Protein AF-A0A2T2ZAX4-F1 (afdb_monomer_lite)

pLDDT: me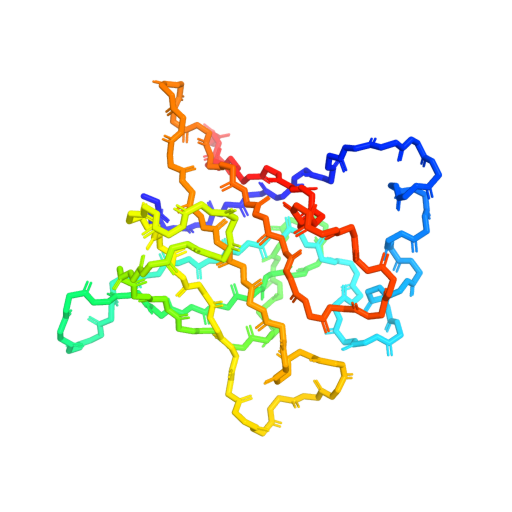an 91.45, std 6.92, range [53.06, 97.94]

Organism: NCBI:txid37330

Radius of gyra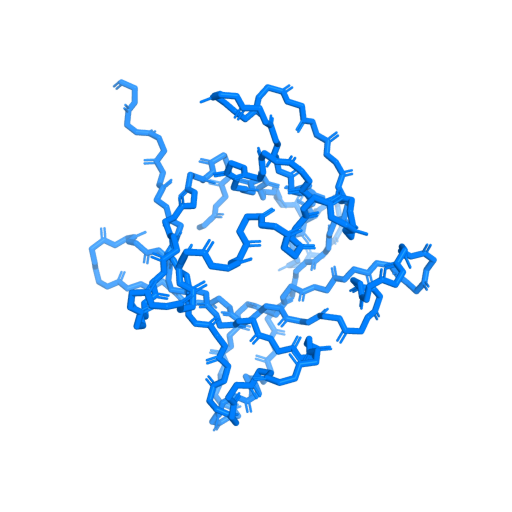tion: 13.62 Å; chains: 1; bounding box: 34×35×32 Å

Structure (mmCIF, N/CA/C/O backbone):
data_AF-A0A2T2ZAX4-F1
#
_entry.id   AF-A0A2T2ZAX4-F1
#
loop_
_atom_site.group_PDB
_atom_site.id
_atom_site.type_symbol
_atom_site.label_atom_id
_atom_site.label_alt_id
_atom_site.label_comp_id
_atom_site.label_asym_id
_atom_site.label_entity_id
_atom_site.label_seq_id
_atom_site.pdbx_PDB_ins_code
_atom_site.Cartn_x
_atom_site.Cartn_y
_atom_site.Cartn_z
_atom_site.occupancy
_atom_site.B_iso_or_equiv
_atom_site.auth_seq_id
_atom_site.auth_comp_id
_atom_site.auth_asym_id
_atom_site.auth_atom_id
_atom_site.pdbx_PDB_model_num
AT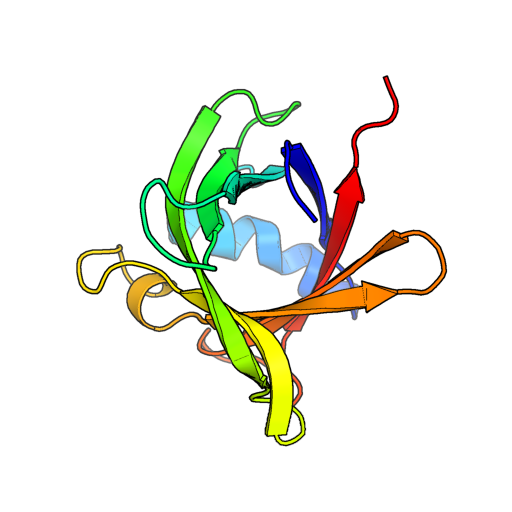OM 1 N N . MET A 1 1 ? -1.254 2.100 12.837 1.00 85.25 1 MET A N 1
ATOM 2 C CA . MET A 1 1 ? -0.689 1.936 11.478 1.00 85.25 1 MET A CA 1
ATOM 3 C C . MET A 1 1 ? 0.068 3.175 10.965 1.00 85.25 1 MET A C 1
ATOM 5 O O . MET A 1 1 ? 0.198 3.330 9.766 1.00 85.25 1 MET A O 1
ATOM 9 N N . THR A 1 2 ? 0.576 4.069 11.820 1.00 92.00 2 THR A N 1
ATOM 10 C CA . THR A 1 2 ? 1.307 5.281 11.388 1.00 92.00 2 THR A CA 1
ATOM 11 C C . THR A 1 2 ? 2.816 5.048 11.291 1.00 92.00 2 THR A C 1
ATOM 13 O O . THR A 1 2 ? 3.337 4.177 11.976 1.00 92.00 2 THR A O 1
ATOM 16 N N . GLY A 1 3 ? 3.537 5.855 10.522 1.00 94.31 3 GLY A N 1
ATOM 17 C CA . GLY A 1 3 ? 4.972 5.756 10.269 1.00 94.31 3 GLY A CA 1
ATOM 18 C C . GLY A 1 3 ? 5.299 4.988 8.992 1.00 94.31 3 GLY A C 1
ATOM 19 O O . GLY A 1 3 ? 4.413 4.653 8.203 1.00 94.31 3 GLY A O 1
ATOM 20 N N . ARG A 1 4 ? 6.591 4.701 8.820 1.00 96.38 4 ARG A N 1
ATOM 21 C CA . ARG A 1 4 ? 7.117 3.922 7.699 1.00 96.38 4 ARG A CA 1
ATOM 22 C C . ARG A 1 4 ? 6.850 2.442 7.931 1.00 96.38 4 ARG A C 1
ATOM 24 O O . ARG A 1 4 ? 7.143 1.910 9.004 1.00 96.38 4 ARG A O 1
ATOM 31 N N . LEU A 1 5 ? 6.275 1.805 6.925 1.00 96.38 5 LEU A N 1
ATOM 32 C CA . LEU A 1 5 ? 5.899 0.406 6.937 1.00 96.38 5 LEU A CA 1
ATOM 33 C C . LEU A 1 5 ? 6.452 -0.263 5.681 1.00 96.38 5 LEU A C 1
ATOM 35 O O . LEU A 1 5 ? 6.129 0.168 4.573 1.00 96.38 5 LEU A O 1
ATOM 39 N N . GLU A 1 6 ? 7.261 -1.297 5.870 1.00 96.69 6 GLU A N 1
ATOM 40 C CA . GLU A 1 6 ? 7.839 -2.103 4.799 1.00 96.69 6 GLU A CA 1
ATOM 41 C C . GLU A 1 6 ? 6.798 -3.080 4.260 1.00 96.69 6 GLU A C 1
ATOM 43 O O . GLU A 1 6 ? 6.069 -3.704 5.038 1.00 96.69 6 GLU A O 1
ATOM 48 N N . ALA A 1 7 ? 6.723 -3.200 2.938 1.00 95.38 7 ALA A N 1
ATOM 49 C CA . ALA A 1 7 ? 5.795 -4.082 2.264 1.00 95.38 7 ALA A CA 1
ATOM 50 C C . ALA A 1 7 ? 6.391 -5.464 1.996 1.00 95.38 7 ALA A C 1
ATOM 52 O O . ALA A 1 7 ? 7.508 -5.606 1.511 1.00 95.38 7 ALA A O 1
ATOM 53 N N . GLU A 1 8 ? 5.573 -6.491 2.200 1.00 93.62 8 GLU A N 1
ATOM 54 C CA . GLU A 1 8 ? 5.810 -7.828 1.670 1.00 93.62 8 GLU A CA 1
ATOM 55 C C . GLU A 1 8 ? 4.669 -8.188 0.716 1.00 93.62 8 GLU A C 1
ATOM 57 O O . GLU A 1 8 ? 3.491 -8.145 1.082 1.00 93.62 8 GLU A O 1
ATOM 62 N N . LEU A 1 9 ? 5.007 -8.571 -0.515 1.00 90.69 9 LEU A N 1
ATOM 63 C CA . LEU A 1 9 ? 4.020 -9.099 -1.451 1.00 90.69 9 LEU A CA 1
ATOM 64 C C . LEU A 1 9 ? 3.576 -10.492 -1.010 1.00 90.69 9 LEU A C 1
ATOM 66 O O . LEU A 1 9 ? 4.394 -11.406 -0.903 1.00 90.69 9 LEU A O 1
ATOM 70 N N . ALA A 1 10 ? 2.270 -10.668 -0.827 1.00 88.75 10 ALA A N 1
ATOM 71 C CA . ALA A 1 10 ? 1.670 -11.942 -0.467 1.00 88.75 10 ALA A CA 1
ATOM 72 C C . ALA A 1 10 ? 0.975 -12.590 -1.677 1.00 88.75 10 ALA A C 1
ATOM 74 O O . ALA A 1 10 ? 0.726 -11.962 -2.706 1.00 88.75 10 ALA A O 1
ATOM 75 N N . GLY A 1 11 ? 0.657 -13.879 -1.556 1.00 85.06 11 GLY A N 1
ATOM 76 C CA . GLY A 1 11 ? -0.085 -14.631 -2.569 1.00 85.06 11 GLY A CA 1
ATOM 77 C C . GLY A 1 11 ? 0.771 -15.557 -3.445 1.00 85.06 11 GLY A C 1
ATOM 78 O O . GLY A 1 11 ? 1.941 -15.820 -3.138 1.00 85.06 11 GLY A O 1
ATOM 79 N N . PRO A 1 12 ? 0.180 -16.109 -4.525 1.00 84.25 12 PRO A N 1
ATOM 80 C CA . PRO A 1 12 ? 0.822 -17.123 -5.357 1.00 84.25 12 PRO A CA 1
ATOM 81 C C . PRO A 1 12 ? 2.169 -16.657 -5.919 1.00 84.25 12 PRO A C 1
ATOM 83 O O . PRO A 1 12 ? 2.326 -15.497 -6.298 1.00 84.25 12 PRO A O 1
ATOM 86 N N . ALA A 1 13 ? 3.135 -17.574 -6.030 1.00 84.88 13 ALA A N 1
ATOM 87 C CA . ALA A 1 13 ? 4.498 -17.256 -6.469 1.00 84.88 13 ALA A CA 1
ATOM 88 C C . ALA A 1 13 ? 4.544 -16.508 -7.814 1.00 84.88 13 ALA A C 1
ATOM 90 O O . ALA A 1 13 ? 5.304 -15.554 -7.953 1.00 84.88 13 ALA A O 1
ATOM 91 N N . LEU A 1 14 ? 3.681 -16.878 -8.765 1.00 82.19 14 LEU A N 1
ATOM 92 C CA . LEU A 1 14 ? 3.582 -16.199 -10.059 1.00 82.19 14 LEU A CA 1
ATOM 93 C C . LEU A 1 14 ? 3.151 -14.728 -9.924 1.00 82.19 14 LEU A C 1
ATOM 95 O O . LEU A 1 14 ? 3.713 -13.864 -10.589 1.00 82.19 14 LEU A O 1
ATOM 99 N N . VAL A 1 15 ? 2.198 -14.425 -9.036 1.00 81.06 15 VAL A N 1
ATOM 100 C CA . VAL A 1 15 ? 1.755 -13.043 -8.778 1.00 81.06 15 VAL A CA 1
ATOM 101 C C . VAL A 1 15 ? 2.903 -12.231 -8.186 1.00 81.06 15 VAL A C 1
ATOM 103 O O . VAL A 1 15 ? 3.197 -11.138 -8.666 1.00 81.06 15 VAL A O 1
ATOM 106 N N . ARG A 1 16 ? 3.604 -12.797 -7.195 1.00 86.12 16 ARG A N 1
ATOM 107 C CA . ARG A 1 16 ? 4.761 -12.148 -6.563 1.00 86.12 16 ARG A CA 1
ATOM 108 C C . ARG A 1 16 ? 5.907 -11.908 -7.551 1.00 86.12 16 ARG A C 1
ATOM 110 O O . ARG A 1 16 ? 6.558 -10.875 -7.467 1.00 86.12 16 ARG A O 1
ATOM 117 N N . ALA A 1 17 ? 6.119 -12.811 -8.508 1.00 83.88 17 ALA A N 1
ATOM 118 C CA . ALA A 1 17 ? 7.152 -12.668 -9.534 1.00 83.88 17 ALA A CA 1
ATOM 119 C C . ALA A 1 17 ? 6.834 -11.569 -10.566 1.00 83.88 17 ALA A C 1
ATOM 121 O O . ALA A 1 17 ? 7.739 -10.886 -11.042 1.00 83.88 17 ALA A O 1
ATOM 122 N N . LEU A 1 18 ? 5.556 -11.379 -10.912 1.00 84.62 18 LEU A N 1
ATOM 123 C CA . LEU A 1 18 ? 5.138 -10.410 -11.932 1.00 84.62 18 LEU A CA 1
ATOM 124 C C . LEU A 1 18 ? 4.873 -9.004 -11.376 1.00 84.62 18 LEU A C 1
ATOM 126 O O . LEU A 1 18 ? 5.009 -8.021 -12.108 1.00 84.62 18 LEU A O 1
ATOM 130 N N . ALA A 1 19 ? 4.526 -8.884 -10.094 1.00 83.56 19 ALA A N 1
ATOM 131 C CA . ALA A 1 19 ? 4.198 -7.605 -9.466 1.00 83.56 19 ALA A CA 1
ATOM 132 C C . ALA A 1 19 ? 5.304 -6.532 -9.599 1.00 83.56 19 ALA A C 1
ATOM 134 O O . ALA A 1 19 ? 4.968 -5.419 -10.007 1.00 83.56 19 ALA A O 1
ATOM 135 N N . PRO A 1 20 ? 6.609 -6.818 -9.393 1.00 83.19 20 PRO A N 1
ATOM 136 C CA . PRO A 1 20 ? 7.664 -5.818 -9.587 1.00 83.19 20 PRO A CA 1
ATOM 137 C C . PRO A 1 20 ? 7.721 -5.255 -11.013 1.00 83.19 20 PRO A C 1
ATOM 139 O O . PRO A 1 20 ? 7.963 -4.065 -11.208 1.00 83.19 20 PRO A O 1
ATOM 142 N N . ILE A 1 21 ? 7.465 -6.092 -12.026 1.00 84.25 21 ILE A N 1
ATOM 143 C CA . ILE A 1 21 ? 7.419 -5.653 -13.427 1.00 84.25 21 ILE A CA 1
ATOM 144 C C . ILE A 1 21 ? 6.256 -4.675 -13.618 1.00 84.25 21 ILE A C 1
ATOM 146 O O . ILE A 1 21 ? 6.453 -3.584 -14.154 1.00 84.25 21 ILE A O 1
ATOM 150 N N . ALA A 1 22 ? 5.063 -5.038 -13.142 1.00 80.38 22 ALA A N 1
ATOM 151 C CA . ALA A 1 22 ? 3.879 -4.190 -13.229 1.00 80.38 22 ALA A CA 1
ATOM 152 C C . ALA A 1 22 ? 4.063 -2.857 -12.483 1.00 80.38 22 ALA A C 1
ATOM 154 O O . ALA A 1 22 ? 3.696 -1.801 -12.998 1.00 80.38 22 ALA A O 1
ATOM 155 N N . PHE A 1 23 ? 4.677 -2.877 -11.301 1.00 84.50 23 PHE A N 1
ATOM 156 C CA . PHE A 1 23 ? 4.933 -1.666 -10.528 1.00 84.50 23 PHE A CA 1
ATOM 157 C C . PHE A 1 23 ? 5.906 -0.716 -11.226 1.00 84.50 23 PHE A C 1
ATOM 159 O O . PHE A 1 23 ? 5.636 0.485 -11.295 1.0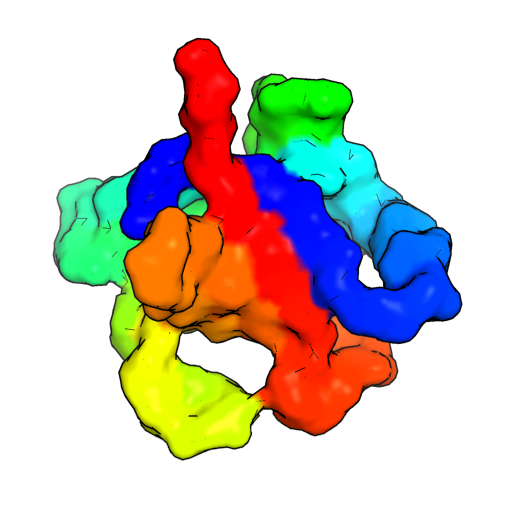0 84.50 23 PHE A O 1
ATOM 166 N N . ARG A 1 24 ? 6.978 -1.234 -11.842 1.00 83.75 24 ARG A N 1
ATOM 167 C CA . ARG A 1 24 ? 7.892 -0.407 -12.649 1.00 83.75 24 ARG A CA 1
ATOM 168 C C . ARG A 1 24 ? 7.175 0.325 -13.777 1.00 83.75 24 ARG A C 1
ATOM 170 O O . ARG A 1 24 ? 7.395 1.516 -13.964 1.00 83.75 24 ARG A O 1
ATOM 177 N N . LEU A 1 25 ? 6.283 -0.362 -14.487 1.00 82.38 25 LEU A N 1
ATOM 178 C CA . LEU A 1 25 ? 5.536 0.217 -15.609 1.00 82.38 25 LEU A CA 1
ATOM 179 C C . LEU A 1 25 ? 4.491 1.256 -15.187 1.00 82.38 25 LEU A C 1
ATOM 181 O O . LEU A 1 25 ? 3.963 1.973 -16.031 1.00 82.38 25 LEU A O 1
ATOM 185 N N . THR A 1 26 ? 4.172 1.332 -13.897 1.00 79.12 26 THR A N 1
ATOM 186 C CA . THR A 1 26 ? 3.074 2.153 -13.387 1.00 79.12 26 THR A CA 1
ATOM 187 C C . THR A 1 26 ? 3.545 3.279 -12.466 1.00 79.12 26 THR A C 1
ATOM 189 O O . THR A 1 26 ? 2.721 4.042 -11.980 1.00 79.12 26 THR A O 1
ATOM 192 N N . GLY A 1 27 ? 4.853 3.447 -12.248 1.00 78.62 27 GLY A N 1
ATOM 193 C CA . GLY A 1 27 ? 5.391 4.516 -11.394 1.00 78.62 27 GLY A CA 1
ATOM 194 C C . GLY A 1 27 ? 5.544 4.138 -9.917 1.00 78.62 27 GLY A C 1
ATOM 195 O O . GLY A 1 27 ? 5.694 5.019 -9.077 1.00 78.62 27 GLY A O 1
ATOM 196 N N . LEU A 1 28 ? 5.538 2.838 -9.608 1.00 85.12 28 LEU A N 1
ATOM 197 C CA . LEU A 1 28 ? 5.962 2.270 -8.322 1.00 85.12 28 LEU A CA 1
ATOM 198 C C . LEU A 1 28 ? 7.179 1.345 -8.497 1.00 85.12 28 LEU A C 1
ATOM 200 O O . LEU A 1 28 ? 7.296 0.312 -7.840 1.00 85.12 28 LEU A O 1
ATOM 204 N N . ALA A 1 29 ? 8.090 1.691 -9.411 1.00 86.81 29 ALA A N 1
ATOM 205 C CA . ALA A 1 29 ? 9.375 1.004 -9.508 1.00 86.81 29 ALA A CA 1
ATOM 206 C C . ALA A 1 29 ? 10.036 0.922 -8.124 1.00 86.81 29 ALA A C 1
ATOM 208 O O . ALA A 1 29 ? 10.043 1.908 -7.391 1.00 86.81 29 ALA A O 1
ATOM 209 N N . ASP A 1 30 ? 10.543 -0.261 -7.774 1.00 90.44 30 ASP A N 1
ATOM 210 C CA . ASP A 1 30 ? 11.235 -0.510 -6.505 1.00 90.44 30 ASP A CA 1
ATOM 211 C C . ASP A 1 30 ? 10.405 -0.136 -5.271 1.00 90.44 30 ASP A C 1
ATOM 213 O O . ASP A 1 30 ? 10.930 0.378 -4.283 1.00 90.44 30 ASP A O 1
ATOM 217 N N . TRP A 1 31 ? 9.089 -0.370 -5.341 1.00 94.12 31 TRP A N 1
ATOM 218 C CA . TRP A 1 31 ? 8.184 -0.150 -4.221 1.00 94.12 31 TRP A CA 1
ATOM 219 C C . TRP A 1 31 ? 8.662 -0.892 -2.975 1.00 94.12 31 TRP A C 1
ATOM 221 O O . TRP A 1 31 ? 8.800 -2.114 -2.971 1.00 94.12 31 TRP A O 1
ATOM 231 N N . TRP A 1 32 ? 8.877 -0.118 -1.918 1.00 95.19 32 TRP A N 1
ATOM 232 C CA . TRP A 1 32 ? 9.346 -0.588 -0.624 1.00 95.19 32 TRP A CA 1
ATOM 233 C C . TRP A 1 32 ? 8.210 -0.683 0.389 1.00 95.19 32 TRP A C 1
ATOM 235 O O . TRP A 1 32 ? 8.208 -1.565 1.237 1.00 95.19 32 TRP A O 1
ATOM 245 N N . GLY A 1 33 ? 7.237 0.231 0.329 1.00 96.00 33 GLY A N 1
ATOM 246 C CA . GLY A 1 33 ? 6.147 0.259 1.299 1.00 96.00 33 GLY A CA 1
ATOM 247 C C . GLY A 1 33 ? 5.418 1.591 1.370 1.00 96.00 33 GLY A C 1
ATOM 248 O O . GLY A 1 33 ? 5.223 2.260 0.354 1.00 96.00 33 GLY A O 1
ATOM 249 N N . LYS A 1 34 ? 4.967 1.981 2.563 1.00 97.31 34 LYS A N 1
ATOM 250 C CA . LYS A 1 34 ? 4.172 3.203 2.772 1.00 97.31 34 LYS A CA 1
ATOM 251 C C . LYS A 1 34 ? 4.665 3.981 3.988 1.00 97.31 34 LYS A C 1
ATOM 253 O O . LYS A 1 34 ? 5.042 3.384 4.989 1.00 97.31 34 LYS A O 1
ATOM 258 N N . ASP A 1 35 ? 4.612 5.306 3.922 1.00 96.81 35 ASP A N 1
ATOM 259 C CA . ASP A 1 35 ? 4.685 6.176 5.101 1.00 96.81 35 ASP A CA 1
ATOM 260 C C . ASP A 1 35 ? 3.304 6.779 5.346 1.00 96.81 35 ASP A C 1
ATOM 262 O O . ASP A 1 35 ? 2.801 7.513 4.496 1.00 96.81 35 ASP A O 1
ATOM 266 N N . LEU A 1 36 ? 2.683 6.448 6.480 1.00 96.00 36 LEU A N 1
ATOM 267 C CA . LEU A 1 36 ? 1.341 6.904 6.846 1.00 96.00 36 LEU A CA 1
ATOM 268 C C . LEU A 1 36 ? 1.402 7.851 8.042 1.00 96.00 36 LEU A C 1
ATOM 270 O O . LEU A 1 36 ? 1.891 7.495 9.111 1.00 96.00 36 LEU A O 1
ATOM 274 N N . ARG A 1 37 ? 0.834 9.044 7.919 1.00 95.69 37 ARG A N 1
ATOM 275 C CA . ARG A 1 37 ? 0.823 10.054 8.983 1.00 95.69 37 ARG A CA 1
ATOM 276 C C . ARG A 1 37 ? -0.607 10.501 9.268 1.00 95.69 37 ARG A C 1
ATOM 278 O O . ARG A 1 37 ? -1.425 10.455 8.349 1.00 95.69 37 ARG A O 1
ATOM 285 N N . PRO A 1 38 ? -0.923 10.936 10.500 1.00 95.62 38 PRO A N 1
ATOM 286 C CA . PRO A 1 38 ? -2.190 11.608 10.770 1.00 95.62 38 PRO A CA 1
ATOM 287 C C . PRO A 1 38 ? -2.423 12.732 9.760 1.00 95.62 38 PRO A C 1
ATOM 289 O O . PRO A 1 38 ? -1.490 13.468 9.423 1.00 95.62 38 PRO A O 1
ATOM 292 N N . ALA A 1 39 ? -3.643 12.835 9.240 1.00 93.12 39 ALA A N 1
ATOM 293 C CA . ALA A 1 39 ? -4.006 13.956 8.392 1.00 93.12 39 ALA A CA 1
ATOM 294 C C . ALA A 1 39 ? -3.927 15.264 9.209 1.00 93.12 39 ALA A C 1
ATOM 296 O O . ALA A 1 39 ? -4.287 15.263 10.385 1.00 93.12 39 ALA A O 1
ATOM 297 N N . PRO A 1 40 ? -3.502 16.394 8.613 1.00 85.81 40 PRO A N 1
ATOM 298 C CA . PRO A 1 40 ? -3.473 17.684 9.312 1.00 85.81 40 PRO A CA 1
ATOM 299 C C . PRO A 1 40 ? -4.850 18.162 9.800 1.00 85.81 40 PRO A C 1
ATOM 301 O O . PRO A 1 40 ? -4.928 18.984 10.707 1.00 85.81 40 PRO A O 1
ATOM 304 N N . ALA A 1 41 ? -5.926 17.669 9.183 1.00 83.38 41 ALA A N 1
ATOM 305 C CA . ALA A 1 41 ? -7.302 17.953 9.559 1.00 83.38 41 ALA A CA 1
ATOM 306 C C . ALA A 1 41 ? -8.157 16.681 9.427 1.00 83.38 41 ALA A C 1
ATOM 308 O O . ALA A 1 41 ? -8.084 15.990 8.406 1.00 83.38 41 ALA A O 1
ATOM 309 N N . GLY A 1 42 ? -8.985 16.417 10.443 1.00 82.25 42 GLY A N 1
ATOM 310 C CA . GLY A 1 42 ? -9.898 15.271 10.515 1.00 82.25 42 GLY A CA 1
ATOM 311 C C . GLY A 1 42 ? -9.248 13.957 10.963 1.00 82.25 42 GLY A C 1
ATOM 312 O O . GLY A 1 42 ? -8.046 13.883 11.205 1.00 82.25 42 GLY A O 1
ATOM 313 N N . ASP A 1 43 ? -10.056 12.898 11.023 1.00 82.12 43 ASP A N 1
ATOM 314 C CA . ASP A 1 43 ? -9.681 11.595 11.604 1.00 82.12 43 ASP A CA 1
ATOM 315 C C . ASP A 1 43 ? -9.024 10.632 10.589 1.00 82.12 43 ASP A C 1
ATOM 317 O O . ASP A 1 43 ? -9.055 9.408 10.732 1.00 82.12 43 ASP A O 1
ATOM 321 N N . GLY A 1 44 ? -8.460 11.183 9.510 1.00 93.81 44 GLY A N 1
ATOM 322 C CA . GLY A 1 44 ? -7.848 10.429 8.418 1.00 93.81 44 GLY A CA 1
ATOM 323 C C . GLY A 1 44 ? -6.331 10.285 8.534 1.00 93.81 44 GLY A C 1
ATOM 324 O O . GLY A 1 44 ? -5.678 10.816 9.432 1.00 93.81 44 GLY A O 1
ATOM 325 N N . LEU A 1 45 ? -5.748 9.601 7.553 1.00 96.19 45 LEU A N 1
ATOM 326 C CA . LEU A 1 45 ? -4.310 9.538 7.322 1.00 96.19 45 LEU A CA 1
ATOM 327 C C . LEU A 1 45 ? -3.966 10.152 5.962 1.00 96.19 45 LEU A C 1
ATOM 329 O O . LEU A 1 45 ? -4.746 10.116 5.010 1.00 96.19 45 LEU A O 1
ATOM 333 N N . THR A 1 46 ? -2.757 10.677 5.851 1.00 97.06 46 THR A N 1
ATOM 334 C CA . THR A 1 46 ? -2.137 11.089 4.587 1.00 97.06 46 THR A CA 1
ATOM 335 C C . THR A 1 46 ? -0.727 10.537 4.518 1.00 97.06 46 THR A C 1
ATOM 337 O O . THR A 1 46 ? -0.139 10.217 5.551 1.00 97.06 46 THR A O 1
ATOM 340 N N . GLY A 1 47 ? -0.159 10.425 3.325 1.00 96.31 47 GLY A N 1
ATOM 341 C CA . GLY A 1 47 ? 1.185 9.886 3.218 1.00 96.31 47 GLY A CA 1
ATOM 342 C C . GLY A 1 47 ? 1.648 9.661 1.797 1.00 96.31 47 GLY A C 1
ATOM 343 O O . GLY A 1 47 ? 1.116 10.260 0.864 1.00 96.31 47 GLY A O 1
ATOM 344 N N . TYR A 1 48 ? 2.619 8.764 1.656 1.00 96.62 48 TYR A N 1
ATOM 345 C CA . TYR A 1 48 ? 3.215 8.399 0.375 1.00 96.62 48 TYR A CA 1
ATOM 346 C C . TYR A 1 48 ? 3.470 6.895 0.306 1.00 96.62 48 TYR A C 1
ATOM 348 O O . TYR A 1 48 ? 3.754 6.258 1.323 1.00 96.62 48 TYR A O 1
ATOM 356 N N . ASN A 1 49 ? 3.447 6.332 -0.903 1.00 96.81 49 ASN A N 1
ATOM 357 C CA . ASN A 1 49 ? 4.225 5.123 -1.158 1.00 96.81 49 ASN A CA 1
ATOM 358 C C . ASN A 1 49 ? 5.720 5.468 -1.131 1.00 96.81 49 ASN A C 1
ATOM 360 O O . ASN A 1 49 ? 6.138 6.537 -1.583 1.00 96.81 49 ASN A O 1
ATOM 364 N N . LEU A 1 50 ? 6.517 4.542 -0.619 1.00 96.38 50 LEU A N 1
ATOM 365 C CA . LEU A 1 50 ? 7.966 4.629 -0.547 1.00 96.38 50 LEU A CA 1
ATOM 366 C C . LEU A 1 50 ? 8.591 3.684 -1.570 1.00 96.38 50 LEU A C 1
ATOM 368 O O . LEU A 1 50 ? 8.067 2.596 -1.809 1.00 96.38 50 LEU A O 1
ATOM 372 N N . ALA A 1 51 ? 9.718 4.092 -2.135 1.00 94.94 51 ALA A N 1
ATOM 373 C CA . ALA A 1 51 ? 10.510 3.320 -3.077 1.00 94.94 51 ALA A CA 1
ATOM 374 C C . ALA A 1 51 ? 12.000 3.370 -2.720 1.00 94.94 51 ALA A C 1
ATOM 376 O O . ALA A 1 51 ? 12.438 4.220 -1.936 1.00 94.94 51 ALA A O 1
ATOM 377 N N . GLY A 1 52 ? 12.762 2.465 -3.324 1.00 93.38 52 GLY A N 1
ATOM 378 C CA . GLY A 1 52 ? 14.189 2.298 -3.082 1.00 93.38 52 GLY A CA 1
ATOM 379 C C . GLY A 1 52 ? 14.485 1.182 -2.086 1.00 93.38 52 GLY A C 1
ATOM 380 O O . GLY A 1 52 ? 13.592 0.618 -1.456 1.00 93.38 52 GLY A O 1
ATOM 381 N N . SER A 1 53 ? 15.766 0.857 -1.939 1.00 91.00 53 SER A N 1
ATOM 382 C CA . SER A 1 53 ? 16.217 -0.309 -1.163 1.00 91.00 53 SER A CA 1
ATOM 383 C C . SER A 1 53 ? 15.798 -0.278 0.309 1.00 91.00 53 SER A C 1
ATOM 385 O O . SER A 1 53 ? 15.634 -1.326 0.928 1.00 91.00 53 SER A O 1
ATOM 387 N N . ARG A 1 54 ? 15.627 0.921 0.872 1.00 92.31 54 ARG A N 1
ATOM 388 C CA . ARG A 1 54 ? 15.219 1.150 2.260 1.00 92.31 54 ARG A CA 1
ATOM 389 C C . ARG A 1 54 ? 14.079 2.157 2.342 1.00 92.31 54 ARG A C 1
ATOM 391 O O . ARG A 1 54 ? 13.924 2.808 3.373 1.00 92.31 54 ARG A O 1
ATOM 398 N N . GLY A 1 55 ? 13.313 2.332 1.262 1.00 94.19 55 GLY A N 1
ATOM 399 C CA . GLY A 1 55 ? 12.175 3.250 1.185 1.00 94.19 55 GLY A CA 1
ATOM 400 C C . GLY A 1 55 ? 12.546 4.735 1.251 1.00 94.19 55 GLY A C 1
ATOM 401 O O . GLY A 1 55 ? 11.762 5.540 1.756 1.00 94.19 55 GLY A O 1
ATOM 402 N N . GLU A 1 56 ? 13.760 5.100 0.853 1.00 94.62 56 GLU A N 1
ATOM 403 C CA . GLU A 1 56 ? 14.312 6.454 0.941 1.00 94.62 56 GLU A CA 1
ATOM 404 C C . GLU A 1 56 ? 13.602 7.482 0.046 1.00 94.62 56 GLU A C 1
ATOM 406 O O . GLU A 1 56 ? 13.681 8.680 0.313 1.00 94.62 56 GLU A O 1
ATOM 411 N N . SER A 1 57 ? 12.885 7.030 -0.987 1.00 95.31 57 SER A N 1
ATOM 412 C CA . SER A 1 57 ? 12.210 7.903 -1.951 1.00 95.31 57 SER A CA 1
ATOM 413 C C . SER A 1 57 ? 10.696 7.899 -1.753 1.00 95.31 57 SER A C 1
ATOM 415 O O . SER A 1 57 ? 10.052 6.859 -1.873 1.00 95.31 57 SER A O 1
ATOM 417 N N . ALA A 1 58 ? 10.101 9.065 -1.498 1.00 95.31 58 ALA A N 1
ATOM 418 C CA . ALA A 1 58 ? 8.648 9.230 -1.535 1.00 95.31 58 ALA A CA 1
ATOM 419 C C . ALA A 1 58 ? 8.161 9.321 -2.989 1.00 95.31 58 ALA A C 1
ATOM 421 O O . ALA A 1 58 ? 8.770 10.003 -3.811 1.00 95.31 58 ALA A O 1
ATOM 422 N N . THR A 1 59 ? 7.063 8.634 -3.303 1.00 93.19 59 THR A N 1
ATOM 423 C CA . THR A 1 59 ? 6.521 8.543 -4.668 1.00 93.19 59 THR A CA 1
ATOM 424 C C . THR A 1 59 ? 5.070 9.025 -4.715 1.00 93.19 59 THR A C 1
ATOM 426 O O . THR A 1 59 ? 4.808 10.222 -4.642 1.00 93.19 59 THR A O 1
ATOM 429 N N . LEU A 1 60 ? 4.105 8.112 -4.830 1.00 93.19 60 LEU A N 1
ATOM 430 C CA . LEU A 1 60 ? 2.696 8.439 -5.004 1.00 93.19 60 LEU A CA 1
ATOM 431 C C . LEU A 1 60 ? 2.070 8.899 -3.682 1.00 93.19 60 LEU A C 1
ATOM 433 O O . LEU A 1 60 ? 2.014 8.093 -2.745 1.00 93.19 60 LEU A O 1
ATOM 437 N N . PRO A 1 61 ? 1.565 10.145 -3.602 1.00 95.56 61 PRO A N 1
ATOM 438 C CA . PRO A 1 61 ? 0.833 10.609 -2.437 1.00 95.56 61 PRO A CA 1
ATOM 439 C C . PRO A 1 61 ? -0.486 9.852 -2.304 1.00 95.56 61 PRO A C 1
ATOM 441 O O . PRO A 1 61 ? -1.151 9.540 -3.294 1.00 95.56 61 PRO A O 1
ATOM 444 N N . LEU A 1 62 ? -0.882 9.596 -1.065 1.00 96.50 62 LEU A N 1
ATOM 445 C CA . LEU A 1 62 ? -2.094 8.865 -0.724 1.00 96.50 62 LEU A CA 1
ATOM 446 C C . LEU A 1 62 ? -2.859 9.551 0.406 1.00 96.50 62 LEU A C 1
ATOM 448 O O . LEU A 1 62 ? -2.313 10.333 1.193 1.00 96.50 62 LEU A O 1
ATOM 452 N N . ARG A 1 63 ? -4.140 9.209 0.502 1.00 97.06 63 ARG A N 1
ATOM 453 C CA . ARG A 1 63 ? -5.006 9.512 1.644 1.00 97.06 63 ARG A CA 1
ATOM 454 C C . ARG A 1 63 ? -5.639 8.220 2.126 1.00 97.06 63 ARG A C 1
ATOM 456 O O . ARG A 1 63 ? -5.895 7.334 1.315 1.00 97.06 63 ARG A O 1
ATOM 463 N N . ALA A 1 64 ? -5.905 8.122 3.420 1.00 96.94 64 ALA A N 1
ATOM 464 C CA . ALA A 1 64 ? -6.627 6.999 3.986 1.00 96.94 64 ALA A CA 1
ATOM 465 C C . ALA A 1 64 ? -7.701 7.465 4.965 1.00 96.94 64 ALA A C 1
ATOM 467 O O . ALA A 1 64 ? -7.487 8.392 5.743 1.00 96.94 64 ALA A O 1
ATOM 468 N N . THR A 1 65 ? -8.847 6.803 4.945 1.00 96.06 65 THR A N 1
ATOM 469 C CA . THR A 1 65 ? -9.978 7.080 5.840 1.00 96.06 65 THR A CA 1
ATOM 470 C C . THR A 1 65 ? -10.619 5.773 6.269 1.00 96.06 65 THR A C 1
ATOM 472 O O . THR A 1 65 ? -10.533 4.782 5.547 1.00 96.06 65 THR A O 1
ATOM 475 N N . ILE A 1 66 ? -11.290 5.754 7.419 1.00 96.12 66 ILE A N 1
ATOM 476 C CA . ILE A 1 66 ? -12.120 4.603 7.783 1.00 96.12 66 ILE A CA 1
ATOM 477 C C . ILE A 1 66 ? -13.347 4.584 6.866 1.00 96.12 66 ILE A C 1
ATOM 479 O O . ILE A 1 66 ? -14.027 5.596 6.711 1.00 96.12 66 ILE A O 1
ATOM 483 N N . GLY A 1 67 ? -13.614 3.439 6.247 1.00 95.81 67 GLY A N 1
ATOM 484 C CA . GLY A 1 67 ? -14.741 3.243 5.341 1.00 95.81 67 GLY A CA 1
ATOM 485 C C . GLY A 1 67 ? -15.096 1.764 5.180 1.00 95.81 67 GLY A C 1
ATOM 486 O O . GLY A 1 67 ? -14.437 0.906 5.773 1.00 95.81 67 GLY A O 1
ATOM 487 N N . PRO A 1 68 ? -16.148 1.448 4.407 1.00 97.06 68 PRO A N 1
ATOM 488 C CA . PRO A 1 68 ? -16.524 0.067 4.136 1.00 97.06 68 PRO A CA 1
ATOM 489 C C . PRO A 1 68 ? -15.471 -0.610 3.252 1.00 97.06 68 PRO A C 1
ATOM 491 O O . PRO A 1 68 ? -15.093 -0.074 2.208 1.00 97.06 68 PRO A O 1
ATOM 494 N N . SER A 1 69 ? -15.021 -1.798 3.653 1.00 96.88 69 SER A N 1
ATOM 495 C CA . SER A 1 69 ? -14.126 -2.620 2.839 1.00 96.88 69 SER A CA 1
ATOM 496 C C . SER A 1 69 ? -14.807 -3.082 1.552 1.00 96.88 69 SER A C 1
ATOM 498 O O . SER A 1 69 ? -15.982 -3.448 1.542 1.00 96.88 69 SER A O 1
ATOM 500 N N . ARG A 1 70 ? -14.039 -3.149 0.467 1.00 96.12 70 ARG A N 1
ATOM 501 C CA . ARG A 1 70 ? -14.446 -3.744 -0.809 1.00 96.12 70 ARG A CA 1
ATOM 502 C C . ARG A 1 70 ? -14.552 -5.269 -0.763 1.00 96.12 70 ARG A C 1
ATOM 504 O O . ARG A 1 70 ? -15.185 -5.833 -1.649 1.00 96.12 70 ARG A O 1
ATOM 511 N N . LEU A 1 71 ? -13.943 -5.928 0.226 1.00 96.69 71 LEU A N 1
ATOM 512 C CA . LEU A 1 71 ? -14.012 -7.383 0.378 1.00 96.69 71 LEU A CA 1
ATOM 513 C C . LEU A 1 71 ? -15.366 -7.834 0.943 1.00 96.69 71 LEU A C 1
ATOM 515 O O . LEU A 1 71 ? -15.982 -8.751 0.407 1.00 96.69 71 LEU A O 1
ATOM 519 N N . ASP A 1 72 ? -15.795 -7.219 2.044 1.00 96.75 72 ASP A N 1
ATOM 520 C CA . ASP A 1 72 ? -16.898 -7.715 2.880 1.00 96.75 72 ASP A CA 1
ATOM 521 C C . ASP A 1 72 ? -17.812 -6.604 3.439 1.00 96.75 72 ASP A C 1
ATOM 523 O O . ASP A 1 72 ? -18.748 -6.892 4.181 1.00 96.75 72 ASP A O 1
ATOM 527 N N . GLY A 1 73 ? -17.558 -5.334 3.107 1.00 97.06 73 GLY A N 1
ATOM 528 C CA . GLY A 1 73 ? -18.309 -4.181 3.613 1.00 97.06 73 GLY A CA 1
ATOM 529 C C . GLY A 1 73 ? -17.995 -3.782 5.059 1.00 97.06 73 GLY A C 1
ATOM 530 O O . GLY A 1 73 ? -18.418 -2.708 5.488 1.00 97.06 73 GLY A O 1
ATOM 531 N N . ALA A 1 74 ? -17.236 -4.582 5.814 1.00 97.06 74 ALA A N 1
ATOM 532 C CA . ALA A 1 74 ? -16.884 -4.260 7.192 1.00 97.06 74 ALA A CA 1
ATOM 533 C C . ALA A 1 74 ? -15.839 -3.127 7.251 1.00 97.06 74 ALA A C 1
ATOM 535 O O . ALA A 1 74 ? -15.085 -2.940 6.288 1.00 97.06 74 ALA A O 1
ATOM 536 N N . PRO A 1 75 ? -15.751 -2.372 8.365 1.00 95.94 75 PRO A N 1
ATOM 537 C CA . PRO A 1 75 ? -14.820 -1.255 8.478 1.00 95.94 75 PRO A CA 1
ATOM 538 C C . PRO A 1 75 ? -13.369 -1.642 8.157 1.00 95.94 75 PRO A C 1
ATOM 540 O O . PRO A 1 75 ? -12.836 -2.641 8.647 1.00 95.94 75 PRO A O 1
ATOM 543 N N . ALA A 1 76 ? -12.721 -0.827 7.334 1.00 97.00 76 ALA A N 1
ATOM 544 C CA . ALA A 1 76 ? -11.305 -0.908 7.009 1.00 97.00 76 ALA A CA 1
ATOM 545 C C . ALA A 1 76 ? -10.730 0.503 6.868 1.00 97.00 76 ALA A C 1
ATOM 547 O O . ALA A 1 76 ? -11.467 1.474 6.681 1.00 97.00 76 ALA A O 1
ATOM 548 N N . VAL A 1 77 ? -9.405 0.626 6.938 1.00 97.06 77 VAL A N 1
ATOM 549 C CA . VAL A 1 77 ? -8.744 1.859 6.507 1.00 97.06 77 VAL A CA 1
ATOM 550 C C . VAL A 1 77 ? -8.557 1.789 5.000 1.00 97.06 77 VAL A C 1
ATOM 552 O O . VAL A 1 77 ? -7.747 1.018 4.500 1.00 97.06 77 VAL A O 1
ATOM 555 N N . VAL A 1 78 ? -9.339 2.590 4.289 1.00 97.75 78 VAL A N 1
ATOM 556 C CA . VAL A 1 78 ? -9.403 2.631 2.832 1.00 97.75 78 VAL A CA 1
ATOM 557 C C . VAL A 1 78 ? -8.410 3.670 2.332 1.00 97.75 78 VAL A C 1
ATOM 559 O O . VAL A 1 78 ? -8.591 4.867 2.551 1.00 97.75 78 VAL A O 1
ATOM 562 N N . VAL A 1 79 ? -7.354 3.213 1.669 1.00 97.88 79 VAL A N 1
ATOM 563 C CA . VAL A 1 79 ? -6.338 4.047 1.026 1.00 97.88 79 VAL A CA 1
ATOM 564 C C . VAL A 1 79 ? -6.753 4.334 -0.409 1.00 97.88 79 VAL A C 1
ATOM 566 O O . VAL A 1 79 ? -7.103 3.429 -1.162 1.00 97.88 79 VAL A O 1
ATOM 569 N N . SER A 1 80 ? -6.659 5.597 -0.805 1.00 96.81 80 SER A N 1
ATOM 570 C CA . SER A 1 80 ? -6.929 6.061 -2.163 1.00 96.81 80 SER A CA 1
ATOM 571 C C . SER A 1 80 ? -5.854 7.032 -2.642 1.00 96.81 80 SER A C 1
ATOM 573 O O . SER A 1 80 ? -5.122 7.642 -1.854 1.00 96.81 80 SER A O 1
ATOM 575 N N . TYR A 1 81 ? -5.779 7.172 -3.960 1.00 95.56 81 TYR A N 1
ATOM 576 C CA . TYR A 1 81 ? -4.884 8.091 -4.651 1.00 95.56 81 TYR A CA 1
ATOM 577 C C . TYR A 1 81 ? -5.680 9.247 -5.257 1.00 95.56 81 TYR A C 1
ATOM 579 O O . TYR A 1 81 ? -6.880 9.123 -5.503 1.00 95.56 81 TYR A O 1
ATOM 587 N N . SER A 1 82 ? -5.008 10.375 -5.507 1.00 92.12 82 SER A N 1
ATOM 588 C CA . SER A 1 82 ? -5.628 11.513 -6.199 1.00 92.12 82 SER A CA 1
ATOM 589 C C . SER A 1 82 ? -6.196 11.089 -7.560 1.00 92.12 82 SER A C 1
ATOM 591 O O . SER A 1 82 ? -5.629 10.221 -8.228 1.00 92.12 82 SER A O 1
ATOM 593 N N . SER A 1 83 ? -7.262 11.752 -8.014 1.00 90.81 83 SER A N 1
ATOM 594 C CA . SER A 1 83 ? -7.782 11.600 -9.380 1.00 90.81 83 SER A CA 1
ATOM 595 C C . SER A 1 83 ? -6.725 11.899 -10.447 1.00 90.81 83 SER A C 1
ATOM 597 O O . SER A 1 83 ? -6.768 11.312 -11.528 1.00 90.81 83 SER A O 1
ATOM 599 N N . ASP A 1 84 ? -5.750 12.746 -10.114 1.00 90.88 84 ASP A N 1
ATOM 600 C CA . ASP A 1 84 ? -4.645 13.138 -10.996 1.00 90.88 84 ASP A CA 1
ATOM 601 C C . ASP A 1 84 ? -3.474 12.143 -10.972 1.00 90.88 84 ASP A C 1
ATOM 603 O O . ASP A 1 84 ? -2.495 12.311 -11.698 1.00 90.88 84 ASP A O 1
ATOM 607 N N . ALA A 1 85 ? -3.549 11.089 -10.150 1.00 91.50 85 ALA A N 1
ATOM 608 C CA . ALA A 1 85 ? -2.514 10.066 -10.115 1.00 91.50 85 ALA A CA 1
ATOM 609 C C . ALA A 1 85 ? -2.397 9.343 -11.477 1.00 91.50 85 ALA A C 1
ATOM 611 O O . ALA A 1 85 ? -3.399 9.149 -12.193 1.00 91.50 85 ALA A O 1
ATOM 612 N N . PRO A 1 86 ? -1.178 8.902 -11.850 1.00 89.50 86 PRO A N 1
ATOM 613 C CA . PRO A 1 86 ? -0.968 8.167 -13.087 1.00 89.50 86 PRO A CA 1
ATOM 614 C C . PRO A 1 86 ? -1.829 6.904 -13.118 1.00 89.50 86 PRO A C 1
ATOM 616 O O . PRO A 1 86 ? -2.140 6.300 -12.090 1.00 89.50 86 PRO A O 1
ATOM 619 N N . PHE A 1 87 ? -2.244 6.505 -14.318 1.00 88.06 87 PHE A N 1
ATOM 620 C CA . PHE A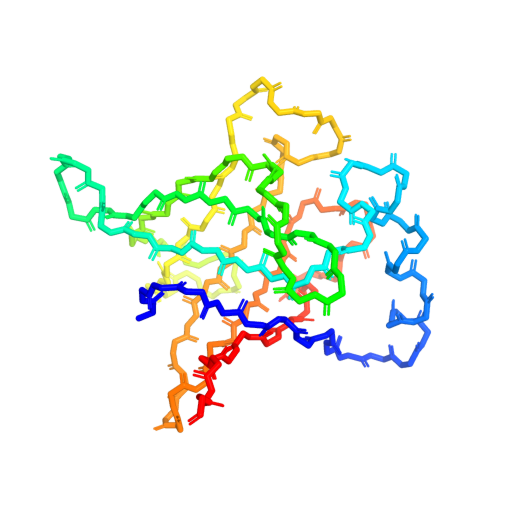 1 87 ? -2.935 5.233 -14.489 1.00 88.06 87 PHE A CA 1
ATOM 621 C C . PHE A 1 87 ? -1.971 4.079 -14.151 1.00 88.06 87 PHE A C 1
ATOM 623 O O . PHE A 1 87 ? -0.826 4.126 -14.600 1.00 88.06 87 PHE A O 1
ATOM 630 N N . PRO A 1 88 ? -2.404 3.043 -13.403 1.00 91.12 88 PRO A N 1
ATOM 631 C CA . PRO A 1 88 ? -3.764 2.774 -12.927 1.00 91.12 88 PRO A CA 1
ATOM 632 C C . PRO A 1 88 ? -4.104 3.358 -11.546 1.00 91.12 88 PRO A C 1
ATOM 634 O O . PRO A 1 88 ? -5.262 3.276 -11.144 1.00 91.12 88 PRO A O 1
ATOM 637 N N . TRP A 1 89 ? -3.153 3.957 -10.830 1.00 92.50 89 TRP A N 1
ATOM 638 C CA . TRP A 1 89 ? -3.262 4.292 -9.404 1.00 92.50 89 TRP A CA 1
ATOM 639 C C . TRP A 1 89 ? -4.456 5.155 -9.019 1.00 92.50 89 TRP A C 1
ATOM 641 O O . TRP A 1 89 ? -5.065 4.892 -7.991 1.00 92.50 89 TRP A O 1
ATOM 651 N N . ARG A 1 90 ? -4.892 6.095 -9.865 1.00 93.19 90 ARG A N 1
ATOM 652 C CA . ARG A 1 90 ? -6.132 6.864 -9.618 1.00 93.19 90 ARG A CA 1
ATOM 653 C C . ARG A 1 90 ? -7.408 6.012 -9.479 1.00 93.19 90 ARG A C 1
ATOM 655 O O . ARG A 1 90 ? -8.443 6.525 -9.073 1.00 93.19 90 ARG A O 1
ATOM 662 N N . ARG A 1 91 ? -7.370 4.733 -9.873 1.00 93.00 91 ARG A N 1
ATOM 663 C CA . ARG A 1 91 ? -8.469 3.756 -9.727 1.00 93.00 91 ARG A CA 1
ATOM 664 C C . ARG A 1 91 ? -8.198 2.710 -8.648 1.00 93.00 91 ARG A C 1
ATOM 666 O O . ARG A 1 91 ? -9.084 1.908 -8.354 1.00 93.00 91 ARG A O 1
ATOM 673 N N . VAL A 1 92 ? -6.983 2.689 -8.111 1.00 94.62 92 VAL A N 1
ATOM 674 C CA . VAL A 1 92 ? -6.560 1.707 -7.122 1.00 94.62 92 VAL A CA 1
ATOM 675 C C . VAL A 1 92 ? -7.049 2.128 -5.748 1.00 94.62 92 VAL A C 1
ATOM 677 O O . VAL A 1 92 ? -6.994 3.302 -5.380 1.00 94.62 92 VAL A O 1
ATOM 680 N N . VAL A 1 93 ? -7.514 1.142 -4.992 1.00 96.81 93 VAL A N 1
ATOM 681 C CA . VAL A 1 93 ? -7.855 1.283 -3.580 1.00 96.81 93 VAL A CA 1
ATOM 682 C C . VAL A 1 93 ? -7.182 0.157 -2.821 1.00 96.81 93 VAL A C 1
ATOM 684 O O . VAL A 1 93 ? -7.290 -0.992 -3.246 1.00 96.81 93 VAL A O 1
ATOM 687 N N . ASP A 1 94 ? -6.515 0.482 -1.717 1.00 97.31 94 ASP A N 1
ATOM 688 C CA . ASP A 1 94 ? -6.027 -0.530 -0.781 1.00 97.31 94 ASP A CA 1
ATOM 689 C C . ASP A 1 94 ? -6.908 -0.523 0.473 1.00 97.31 94 ASP A C 1
ATOM 691 O O . ASP A 1 94 ? -7.047 0.514 1.120 1.00 97.31 94 ASP A O 1
ATOM 695 N N . ASP A 1 95 ? -7.459 -1.671 0.852 1.00 97.94 95 ASP A N 1
ATOM 696 C CA . ASP A 1 95 ? -8.113 -1.839 2.151 1.00 97.94 95 ASP A CA 1
ATOM 697 C C . ASP A 1 95 ? -7.097 -2.353 3.166 1.00 97.94 95 ASP A C 1
ATOM 699 O O . ASP A 1 95 ? -6.471 -3.389 2.940 1.00 97.94 95 ASP A O 1
ATOM 703 N N . LEU A 1 96 ? -6.949 -1.659 4.294 1.00 97.75 96 LEU A N 1
ATOM 704 C CA . LEU A 1 96 ? -6.004 -2.013 5.348 1.00 97.75 96 LEU A CA 1
ATOM 705 C C . LEU A 1 96 ? -6.717 -2.462 6.627 1.00 97.75 96 LEU A C 1
ATOM 707 O O . LEU A 1 96 ? -7.635 -1.795 7.117 1.00 97.75 96 LEU A O 1
ATOM 711 N N . ARG A 1 97 ? -6.227 -3.555 7.219 1.00 96.56 97 ARG A N 1
ATOM 712 C CA . ARG A 1 97 ? -6.628 -4.047 8.546 1.00 96.56 97 ARG A CA 1
ATOM 713 C C . ARG A 1 97 ? -5.404 -4.405 9.375 1.00 96.56 97 ARG A C 1
ATOM 715 O O . ARG A 1 97 ? -4.446 -4.968 8.860 1.00 96.56 97 ARG A O 1
ATOM 722 N N . ILE A 1 98 ? -5.442 -4.082 10.664 1.00 95.25 98 ILE A N 1
ATOM 723 C CA . ILE A 1 98 ? -4.401 -4.491 11.611 1.00 95.25 98 ILE A CA 1
ATOM 724 C C . ILE A 1 98 ? -4.729 -5.908 12.088 1.00 95.25 98 ILE A C 1
ATOM 726 O O . ILE A 1 98 ? -5.847 -6.169 12.529 1.00 95.25 98 ILE A O 1
ATOM 730 N N . LEU A 1 99 ? -3.762 -6.811 11.977 1.00 94.56 99 LEU A N 1
ATOM 731 C CA . LEU A 1 99 ? -3.811 -8.162 12.521 1.00 94.56 99 LEU A CA 1
ATOM 732 C C . LEU A 1 99 ? -3.365 -8.159 13.992 1.00 94.56 99 LEU A C 1
ATOM 734 O O . LEU A 1 99 ? -2.801 -7.182 14.484 1.00 94.56 99 LEU A O 1
ATOM 738 N N . ALA A 1 100 ? -3.614 -9.258 14.706 1.00 93.62 100 ALA A N 1
ATOM 739 C CA . ALA A 1 100 ? -3.360 -9.353 16.148 1.00 93.62 100 ALA A CA 1
ATOM 740 C C . ALA A 1 100 ? -1.889 -9.115 16.547 1.00 93.62 100 ALA A C 1
ATOM 742 O O . ALA A 1 100 ? -1.622 -8.608 17.631 1.00 93.62 100 ALA A O 1
ATOM 743 N N . ASP A 1 101 ? -0.943 -9.446 15.667 1.00 92.69 101 ASP A N 1
ATOM 744 C CA . ASP A 1 101 ? 0.502 -9.257 15.854 1.00 92.69 101 ASP A CA 1
ATOM 745 C C . ASP A 1 101 ? 0.988 -7.838 15.493 1.00 92.69 101 ASP A C 1
ATOM 747 O O . ASP A 1 101 ? 2.180 -7.545 15.560 1.00 92.69 101 ASP A O 1
ATOM 751 N N . GLY A 1 102 ? 0.080 -6.946 15.087 1.00 92.50 102 GLY A N 1
ATOM 752 C CA . GLY A 1 102 ? 0.403 -5.599 14.627 1.00 92.50 102 GLY A CA 1
ATOM 753 C C . GLY A 1 102 ? 0.820 -5.509 13.155 1.00 92.50 102 GLY A C 1
ATOM 754 O O . GLY A 1 102 ? 0.995 -4.389 12.662 1.00 92.50 102 GLY A O 1
ATOM 755 N N . THR A 1 103 ? 0.927 -6.633 12.434 1.00 95.38 103 THR A N 1
ATOM 756 C CA . THR A 1 103 ? 1.068 -6.646 10.972 1.00 95.38 103 THR A CA 1
ATOM 757 C C . THR A 1 103 ? -0.174 -6.015 10.351 1.00 95.38 103 THR A C 1
ATOM 759 O O . THR A 1 103 ? -1.297 -6.240 10.798 1.00 95.38 103 THR A O 1
ATOM 762 N N . VAL A 1 104 ? -0.003 -5.215 9.303 1.00 97.19 104 VAL A N 1
ATOM 763 C CA . VAL A 1 104 ? -1.134 -4.679 8.544 1.00 97.19 104 VAL A CA 1
ATOM 764 C C . VAL A 1 104 ? -1.345 -5.550 7.313 1.00 97.19 104 VAL A C 1
ATOM 766 O O . VAL A 1 104 ? -0.459 -5.648 6.471 1.00 97.19 104 VAL A O 1
ATOM 769 N N . LEU A 1 105 ? -2.520 -6.161 7.191 1.00 96.94 105 LEU A N 1
ATOM 770 C CA . LEU A 1 105 ? -2.968 -6.777 5.947 1.00 96.94 105 LEU A CA 1
ATOM 771 C C . LEU A 1 105 ? -3.505 -5.686 5.025 1.00 96.94 105 LEU A C 1
ATOM 773 O O . LEU A 1 105 ? -4.392 -4.929 5.420 1.00 96.94 105 LEU A O 1
ATOM 777 N N . GLY A 1 106 ? -2.986 -5.638 3.805 1.00 97.06 106 GLY A N 1
ATOM 778 C CA . GLY A 1 106 ? -3.498 -4.826 2.717 1.00 97.06 106 GLY A CA 1
ATOM 779 C C . GLY A 1 106 ? -4.126 -5.682 1.623 1.00 97.06 106 GLY A C 1
ATOM 780 O O . GLY A 1 106 ? -3.586 -6.725 1.257 1.00 97.06 106 GLY A O 1
ATOM 781 N N . LEU A 1 107 ? -5.256 -5.231 1.084 1.00 96.31 107 LEU A N 1
ATOM 782 C CA . LEU A 1 107 ? -5.890 -5.807 -0.099 1.00 96.31 107 LEU A CA 1
ATOM 783 C C . LEU A 1 107 ? -6.010 -4.732 -1.172 1.00 96.31 107 LEU A C 1
ATOM 785 O O . LEU A 1 107 ? -6.761 -3.773 -1.012 1.00 96.31 107 LEU A O 1
ATOM 789 N N . THR A 1 108 ? -5.278 -4.896 -2.268 1.00 95.06 108 THR A N 1
ATOM 790 C CA . THR A 1 108 ? -5.325 -3.978 -3.408 1.00 95.06 108 THR A CA 1
ATOM 791 C C . THR A 1 108 ? -6.466 -4.348 -4.345 1.00 95.06 108 THR A C 1
ATOM 793 O O . THR A 1 108 ? -6.579 -5.499 -4.765 1.00 95.06 108 THR A O 1
ATOM 796 N N . PHE A 1 109 ? -7.257 -3.356 -4.744 1.00 94.75 109 PHE A N 1
ATOM 797 C CA . PHE A 1 109 ? -8.335 -3.447 -5.727 1.00 94.75 109 PHE A CA 1
ATOM 798 C C . PHE A 1 109 ? -8.105 -2.478 -6.888 1.00 94.75 109 PHE A C 1
ATOM 800 O O . PHE A 1 109 ? -7.451 -1.450 -6.734 1.00 94.75 109 PHE A O 1
ATOM 807 N N . GLY A 1 110 ? -8.705 -2.763 -8.047 1.00 90.69 110 GLY A N 1
ATOM 808 C CA . GLY A 1 110 ? -8.750 -1.824 -9.176 1.00 90.69 110 GLY A CA 1
ATOM 809 C C . GLY A 1 110 ? -7.562 -1.889 -10.142 1.00 90.69 110 GLY A C 1
ATOM 810 O O . GLY A 1 110 ? -7.539 -1.120 -11.105 1.00 90.69 110 GLY A O 1
ATOM 811 N N . LEU A 1 111 ? -6.614 -2.814 -9.946 1.00 85.69 111 LEU A N 1
ATOM 812 C CA . LEU A 1 111 ? -5.642 -3.156 -10.987 1.00 85.69 111 LEU A CA 1
ATOM 813 C C . LEU A 1 111 ? -6.289 -4.097 -12.023 1.00 85.69 111 LEU A C 1
ATOM 815 O O . LEU A 1 111 ? -7.218 -4.848 -11.701 1.00 85.69 111 LEU A O 1
ATOM 819 N N . PRO A 1 112 ? -5.810 -4.095 -13.279 1.00 79.81 112 PRO A N 1
ATOM 820 C CA . PRO A 1 112 ? -6.176 -5.133 -14.233 1.00 79.81 112 PRO A CA 1
ATOM 821 C C . PRO A 1 112 ? -5.884 -6.523 -13.652 1.00 79.81 112 PRO A C 1
ATOM 823 O O . PRO A 1 112 ? -4.811 -6.750 -13.097 1.00 79.81 112 PRO A O 1
ATOM 826 N N . PHE A 1 113 ? 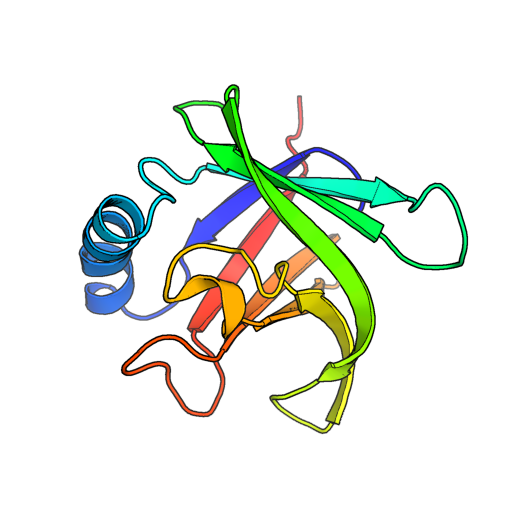-6.836 -7.447 -13.794 1.00 79.75 113 PHE A N 1
ATOM 827 C CA . PHE A 1 113 ? -6.713 -8.848 -13.363 1.00 79.75 113 PHE A CA 1
ATOM 828 C C . PHE A 1 113 ? -6.558 -9.084 -11.850 1.00 79.75 113 PHE A C 1
ATOM 830 O O . PHE A 1 113 ? -6.226 -10.197 -11.442 1.00 79.75 113 PHE A O 1
ATOM 837 N N . THR A 1 114 ? -6.837 -8.090 -11.000 1.00 82.88 114 THR A N 1
ATOM 838 C CA . THR A 1 114 ? -6.937 -8.327 -9.554 1.00 82.88 114 THR A CA 1
ATOM 839 C C . THR A 1 114 ? -8.023 -9.374 -9.260 1.00 82.88 114 THR A C 1
ATOM 841 O O . THR A 1 114 ? -9.125 -9.273 -9.811 1.00 82.88 114 THR A O 1
ATOM 844 N N . PRO A 1 115 ? -7.766 -10.356 -8.372 1.00 86.75 115 PRO A N 1
ATOM 845 C CA . PRO A 1 115 ? -8.805 -11.251 -7.873 1.00 86.75 115 PRO A CA 1
ATOM 846 C C . PRO A 1 115 ? -9.986 -10.477 -7.274 1.00 86.75 115 PRO A C 1
ATOM 848 O O . PRO A 1 115 ? -9.815 -9.384 -6.737 1.00 86.75 115 PRO A O 1
ATOM 851 N N . ARG A 1 116 ? -11.188 -11.069 -7.276 1.00 88.94 116 ARG A N 1
ATOM 852 C CA . ARG A 1 116 ? -12.374 -10.441 -6.656 1.00 88.94 116 ARG A CA 1
ATOM 853 C C . ARG A 1 116 ? -12.163 -10.087 -5.180 1.00 88.94 116 ARG A C 1
ATOM 855 O O . ARG A 1 116 ? -12.695 -9.084 -4.728 1.00 88.94 116 ARG A O 1
ATOM 862 N N . GLY A 1 117 ? -11.375 -10.887 -4.460 1.00 91.44 117 GLY A N 1
ATOM 863 C CA . GLY A 1 117 ? -11.024 -10.646 -3.057 1.00 91.44 117 GLY A CA 1
ATOM 864 C C . GLY A 1 117 ? -9.886 -9.643 -2.830 1.00 91.44 117 GLY A C 1
ATOM 865 O O . GLY A 1 117 ? -9.476 -9.464 -1.690 1.00 91.44 117 GLY A O 1
ATOM 866 N N . GLY A 1 118 ? -9.366 -9.011 -3.885 1.00 92.75 118 GLY A N 1
ATOM 867 C CA . GLY A 1 118 ? -8.191 -8.145 -3.813 1.00 92.75 118 GLY A CA 1
ATOM 868 C C . GLY A 1 118 ? -6.870 -8.918 -3.882 1.00 92.75 118 GLY A C 1
ATOM 869 O O . GLY A 1 118 ? -6.801 -10.114 -3.592 1.00 92.75 118 GLY A O 1
ATOM 870 N N . SER A 1 119 ? -5.807 -8.234 -4.300 1.00 91.88 119 SER A N 1
ATOM 871 C CA . SER A 1 119 ? -4.441 -8.768 -4.265 1.00 91.88 119 SER A CA 1
ATOM 872 C C . SER A 1 119 ? -3.816 -8.472 -2.899 1.00 91.88 119 SER A C 1
ATOM 874 O O . SER A 1 119 ? -3.728 -7.296 -2.538 1.00 91.88 119 SER A O 1
ATOM 876 N N . PRO A 1 120 ? -3.384 -9.487 -2.132 1.00 93.88 120 PRO A N 1
ATOM 877 C CA . PRO A 1 120 ? -2.901 -9.269 -0.780 1.00 93.88 120 PRO A CA 1
ATOM 878 C C . PRO A 1 120 ? -1.450 -8.780 -0.741 1.00 93.88 120 PRO A C 1
ATOM 880 O O . PRO A 1 120 ? -0.596 -9.214 -1.515 1.00 93.88 120 PRO A O 1
ATOM 883 N N . PHE A 1 121 ? -1.159 -7.938 0.239 1.00 95.25 121 PHE A N 1
ATOM 884 C CA . PHE A 1 121 ? 0.187 -7.579 0.670 1.00 95.25 121 PHE A CA 1
ATOM 885 C C . PHE A 1 121 ? 0.187 -7.366 2.185 1.00 95.25 121 PHE A C 1
ATOM 887 O O . PHE A 1 121 ? -0.862 -7.180 2.800 1.00 95.25 121 PHE A O 1
ATOM 894 N N . LEU A 1 122 ? 1.360 -7.407 2.800 1.00 96.62 122 LEU A N 1
ATOM 895 C CA . LEU A 1 122 ? 1.536 -7.111 4.216 1.00 96.62 122 LEU A CA 1
ATOM 896 C C . LEU A 1 122 ? 2.328 -5.820 4.358 1.00 96.62 122 LEU A C 1
ATOM 898 O O . LEU A 1 122 ? 3.187 -5.543 3.528 1.00 96.62 122 LEU A O 1
ATOM 902 N N . LEU A 1 123 ? 2.063 -5.052 5.411 1.00 97.38 123 LEU A N 1
ATOM 903 C CA . LEU A 1 123 ? 2.926 -3.963 5.848 1.00 97.38 123 LEU A CA 1
ATOM 904 C C . LEU A 1 123 ? 3.375 -4.208 7.286 1.00 97.38 123 LEU A C 1
ATOM 906 O O . LEU A 1 123 ? 2.547 -4.471 8.164 1.00 97.38 123 LEU A O 1
ATOM 910 N N . ARG A 1 124 ? 4.675 -4.073 7.546 1.00 96.06 124 ARG A N 1
ATOM 911 C CA . ARG A 1 124 ? 5.254 -4.212 8.887 1.00 96.06 124 ARG A CA 1
ATOM 912 C C . ARG A 1 124 ? 6.010 -2.956 9.275 1.00 96.06 124 ARG A C 1
ATOM 914 O O . ARG A 1 124 ? 6.639 -2.317 8.439 1.00 96.06 124 ARG A O 1
ATOM 921 N N . ARG A 1 125 ? 5.936 -2.583 10.553 1.00 90.62 125 ARG A N 1
ATOM 922 C CA . ARG A 1 125 ? 6.789 -1.513 11.080 1.00 90.62 125 ARG A CA 1
ATOM 923 C C . ARG A 1 125 ? 8.242 -1.961 10.992 1.00 90.62 125 ARG A C 1
ATOM 925 O O . ARG A 1 125 ? 8.556 -3.080 11.383 1.00 90.62 125 ARG A O 1
ATOM 932 N N . GLU A 1 126 ? 9.100 -1.059 10.536 1.00 76.81 126 GLU A N 1
ATOM 933 C CA . GLU A 1 126 ? 10.545 -1.224 10.657 1.00 76.81 126 GLU A CA 1
ATOM 934 C C . GLU A 1 126 ? 10.888 -1.317 12.154 1.00 76.81 126 GLU A C 1
ATOM 936 O O . GLU A 1 126 ? 10.666 -0.368 12.914 1.00 76.81 126 GLU A O 1
ATOM 941 N N . LEU A 1 127 ? 11.367 -2.482 12.589 1.00 63.22 127 LEU A N 1
ATOM 942 C CA . LEU A 1 127 ? 12.035 -2.631 13.876 1.00 63.22 127 LEU A CA 1
ATOM 943 C C . LEU A 1 127 ? 13.474 -2.173 13.638 1.00 63.22 127 LEU A C 1
ATOM 945 O O . LEU A 1 127 ? 14.216 -2.842 12.923 1.00 63.22 127 LEU A O 1
ATOM 949 N N . ARG A 1 128 ? 13.820 -0.990 14.140 1.00 53.06 128 ARG A N 1
ATOM 950 C CA . ARG A 1 128 ? 15.215 -0.540 14.161 1.00 53.06 128 ARG A CA 1
ATOM 951 C C . ARG A 1 128 ? 16.002 -1.290 15.220 1.00 53.06 128 ARG A C 1
ATOM 953 O O . ARG A 1 128 ? 15.408 -1.546 16.292 1.00 53.06 128 ARG A O 1
#

Foldseek 3Di:
DAAWWFKDFDDDPVCNVCVLVVCVVQFCHQFGAWHWDQDPDDRKIKTFTFGDPNSPDGTFIKIWDWFQDLQHGDTFTKIAGDCPGTPPRNQKIWTWDQDPVRKIWIFIDRDPPADSNGRIMIIHDDDD

Secondary structure (DSSP, 8-state):
--EEEEEEE-S-HHHHHHHHHHHHHHT-TTEEEEEEEE-SSSS-EEEEEEESTTS-EEEEEEEEEEEE-TTTSSEEEEEEE-TTSPTTGGG-EEEEEE-TTSPEEEEEESSTT--TT-EEEEEEE---

Sequence (128 aa):
MTGRLEAELAGPALVRALAPIAFRLTGLADWWGKDLRPAPAGDGLTGYNLAGSRGESATLPLRATIGPSRLDGAPAVVVSYSSDAPFPWRRVVDDLRILADGTVLGLTFGLPFTPRGGSPFLLRRELR